Protein AF-A0A916ZZ33-F1 (afdb_monomer_lite)

Structure (mmCIF, N/CA/C/O backbone):
data_AF-A0A916ZZ33-F1
#
_entry.id   AF-A0A916ZZ33-F1
#
loop_
_atom_site.group_PDB
_atom_site.id
_atom_site.type_symbol
_atom_site.label_atom_id
_atom_site.label_alt_id
_atom_site.label_comp_id
_atom_site.label_asym_id
_atom_site.label_entity_id
_atom_site.label_seq_id
_atom_site.pdbx_PDB_ins_code
_atom_site.Cartn_x
_atom_site.Cartn_y
_atom_site.Cartn_z
_atom_site.occupancy
_atom_site.B_iso_or_equiv
_atom_site.auth_seq_id
_atom_site.auth_comp_id
_atom_site.auth_asym_id
_atom_site.auth_atom_id
_atom_site.pdbx_PDB_model_num
ATOM 1 N N . MET A 1 1 ? 15.320 -28.538 -54.176 1.00 55.09 1 MET A N 1
ATOM 2 C CA . MET A 1 1 ? 15.934 -27.233 -53.854 1.00 55.09 1 MET A CA 1
ATOM 3 C C . MET A 1 1 ? 14.905 -26.160 -54.181 1.00 55.09 1 MET A C 1
ATOM 5 O O . MET A 1 1 ? 14.539 -26.065 -55.342 1.00 55.09 1 MET A O 1
ATOM 9 N N . GLY A 1 2 ? 14.361 -25.465 -53.175 1.00 51.16 2 GLY A N 1
ATOM 10 C CA . GLY A 1 2 ? 13.319 -24.441 -53.360 1.00 51.16 2 GLY A CA 1
ATOM 11 C C . GLY A 1 2 ? 12.362 -24.317 -52.167 1.00 51.16 2 GLY A C 1
ATOM 12 O O . GLY A 1 2 ? 11.284 -24.888 -52.209 1.00 51.16 2 GLY A O 1
ATOM 13 N N . MET A 1 3 ? 12.843 -23.655 -51.105 1.00 52.31 3 MET A N 1
ATOM 14 C CA . MET A 1 3 ? 12.169 -22.798 -50.097 1.00 52.31 3 MET A CA 1
ATOM 15 C C . MET A 1 3 ? 10.644 -22.992 -49.882 1.00 52.31 3 MET A C 1
ATOM 17 O O . MET A 1 3 ? 9.862 -22.784 -50.799 1.00 52.31 3 MET A O 1
ATOM 21 N N . ALA A 1 4 ? 10.144 -23.440 -48.716 1.00 56.00 4 ALA A N 1
ATOM 22 C CA . ALA A 1 4 ? 9.983 -22.680 -47.452 1.00 56.00 4 ALA A CA 1
ATOM 23 C C . ALA A 1 4 ? 9.453 -21.241 -47.672 1.00 56.00 4 ALA A C 1
ATOM 25 O O . ALA A 1 4 ? 10.066 -20.486 -48.408 1.00 56.00 4 ALA A O 1
ATOM 26 N N . GLY A 1 5 ? 8.373 -20.738 -47.075 1.00 52.31 5 GLY A N 1
ATOM 27 C CA . GLY A 1 5 ? 7.446 -21.230 -46.065 1.00 52.31 5 GLY A CA 1
ATOM 28 C C . GLY A 1 5 ? 6.196 -20.332 -46.054 1.00 52.31 5 GLY A C 1
ATOM 29 O O . GLY A 1 5 ? 6.174 -19.264 -46.664 1.00 52.31 5 GLY A O 1
ATOM 30 N N . HIS A 1 6 ? 5.140 -20.806 -45.396 1.00 60.19 6 HIS A N 1
ATOM 31 C CA . HIS A 1 6 ? 3.904 -20.060 -45.145 1.00 60.19 6 HIS A CA 1
ATOM 32 C C . HIS A 1 6 ? 4.176 -18.740 -44.393 1.00 60.19 6 HIS A C 1
ATOM 34 O O . HIS A 1 6 ? 5.046 -18.726 -43.520 1.00 60.19 6 HIS A O 1
ATOM 40 N N . PRO A 1 7 ? 3.410 -17.659 -44.638 1.00 55.53 7 PRO A N 1
ATOM 41 C CA . PR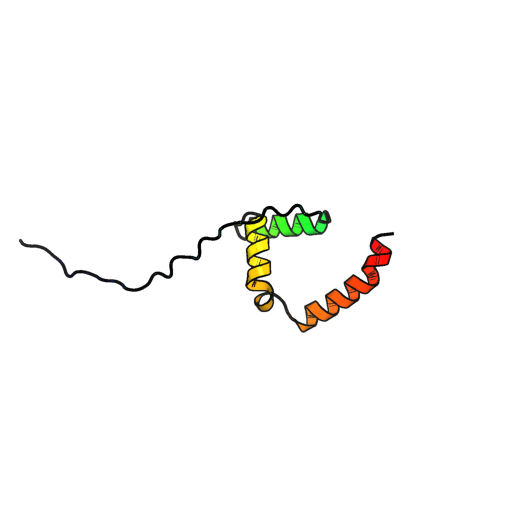O A 1 7 ? 3.402 -16.508 -43.744 1.00 55.53 7 PRO A CA 1
ATOM 42 C C . PRO A 1 7 ? 2.702 -16.891 -42.429 1.00 55.53 7 PRO A C 1
ATOM 44 O O . PRO A 1 7 ? 1.475 -16.929 -42.344 1.00 55.53 7 PRO A O 1
ATOM 47 N N . ASP A 1 8 ? 3.496 -17.200 -41.403 1.00 57.19 8 ASP A N 1
ATOM 48 C CA . ASP A 1 8 ? 3.032 -17.349 -40.021 1.00 57.19 8 ASP A CA 1
ATOM 49 C C . ASP A 1 8 ? 2.581 -15.973 -39.506 1.00 57.19 8 ASP A C 1
ATOM 51 O O . ASP A 1 8 ? 3.382 -15.147 -39.068 1.00 57.19 8 ASP A O 1
ATOM 55 N N . THR A 1 9 ? 1.284 -15.695 -39.628 1.00 61.69 9 THR A N 1
ATOM 56 C CA . THR A 1 9 ? 0.657 -14.517 -39.024 1.00 61.69 9 THR A CA 1
ATOM 57 C C . THR A 1 9 ? 0.130 -14.948 -37.661 1.00 61.69 9 THR A C 1
ATOM 59 O O . THR A 1 9 ? -1.019 -15.370 -37.545 1.00 61.69 9 THR A O 1
ATOM 62 N N . ARG A 1 10 ? 0.972 -14.899 -36.622 1.00 61.12 10 ARG A N 1
ATOM 63 C CA . ARG A 1 10 ? 0.507 -15.151 -35.249 1.00 61.12 10 ARG A CA 1
ATOM 64 C C . ARG A 1 10 ? -0.249 -13.931 -34.722 1.00 61.12 10 ARG A C 1
ATOM 66 O O . ARG A 1 10 ? 0.330 -12.843 -34.698 1.00 61.12 10 ARG A O 1
ATOM 73 N N . PRO A 1 11 ? -1.504 -14.077 -34.268 1.00 62.59 11 PRO A N 1
ATOM 74 C CA . PRO A 1 11 ? -2.191 -13.0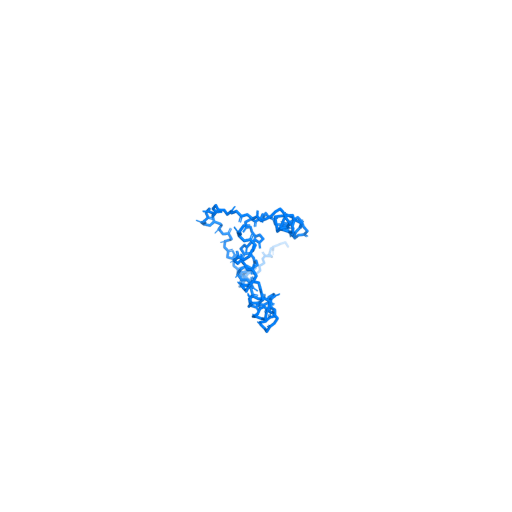33 -33.530 1.00 62.59 11 PRO A CA 1
ATOM 75 C C . PRO A 1 11 ? -1.766 -13.085 -32.054 1.00 62.59 11 PRO A C 1
ATOM 77 O O . PRO A 1 11 ? -1.620 -14.163 -31.487 1.00 62.59 11 PRO A O 1
ATOM 80 N N . GLY A 1 12 ? -1.626 -11.922 -31.419 1.00 60.03 12 GLY A N 1
ATOM 81 C CA . GLY A 1 12 ? -1.692 -11.810 -29.959 1.00 60.03 12 GLY A CA 1
ATOM 82 C C . GLY A 1 12 ? -0.382 -12.032 -29.201 1.00 60.03 12 GLY A C 1
ATOM 83 O O . GLY A 1 12 ? -0.077 -13.124 -28.739 1.00 60.03 12 GLY A O 1
ATOM 84 N N . GLY A 1 13 ? 0.328 -10.939 -28.947 1.00 50.53 13 GLY A N 1
ATOM 85 C CA . GLY A 1 13 ? 0.944 -10.734 -27.643 1.00 50.53 13 GLY A CA 1
ATOM 86 C C . GLY A 1 13 ? 0.363 -9.434 -27.124 1.00 50.53 13 GLY A C 1
ATOM 87 O O . GLY A 1 13 ? 0.648 -8.385 -27.700 1.00 50.53 13 GLY A O 1
ATOM 88 N N . GLU A 1 14 ? -0.512 -9.490 -26.122 1.00 58.41 14 GLU A N 1
ATOM 89 C CA . GLU A 1 14 ? -0.895 -8.303 -25.363 1.00 58.41 14 GLU A CA 1
ATOM 90 C C . GLU A 1 14 ? 0.399 -7.629 -24.926 1.00 58.41 14 GLU A C 1
ATOM 92 O O . GLU A 1 14 ? 1.155 -8.162 -24.116 1.00 58.41 14 GLU A O 1
ATOM 97 N N . MET A 1 15 ? 0.722 -6.510 -25.568 1.00 50.25 15 MET A N 1
ATOM 98 C CA . MET A 1 15 ? 1.959 -5.809 -25.293 1.00 50.25 15 MET A CA 1
ATOM 99 C C . MET A 1 15 ? 1.893 -5.406 -23.819 1.00 50.25 15 MET A C 1
ATOM 101 O O . MET A 1 15 ? 0.943 -4.696 -23.463 1.00 50.25 15 MET A O 1
ATOM 105 N N . PRO A 1 16 ? 2.823 -5.879 -22.962 1.00 59.97 16 PRO A N 1
ATOM 106 C CA . PRO A 1 16 ? 2.762 -5.608 -21.536 1.00 59.97 16 PRO A CA 1
ATOM 107 C C . PRO A 1 16 ? 2.585 -4.109 -21.360 1.00 59.97 16 PRO A C 1
ATOM 109 O O . PRO A 1 16 ? 3.357 -3.326 -21.930 1.00 59.97 16 PRO A O 1
ATOM 112 N N . LYS A 1 17 ? 1.510 -3.702 -20.669 1.00 60.41 17 LYS A N 1
ATOM 113 C CA . LYS A 1 17 ? 1.236 -2.284 -20.426 1.00 60.41 17 LYS A CA 1
ATOM 114 C C . LYS A 1 17 ? 2.530 -1.684 -19.904 1.00 60.41 17 LYS A C 1
ATOM 116 O O . LYS A 1 17 ? 3.085 -2.188 -18.933 1.00 60.41 17 LYS A O 1
ATOM 121 N N . ARG A 1 18 ? 3.049 -0.665 -20.598 1.00 59.56 18 ARG A N 1
ATOM 122 C CA . ARG A 1 18 ? 4.305 -0.020 -20.208 1.00 59.56 18 ARG A CA 1
ATOM 123 C C . ARG A 1 18 ? 4.167 0.407 -18.757 1.00 59.56 18 ARG A C 1
ATOM 125 O O . ARG A 1 18 ? 3.420 1.342 -18.469 1.00 59.56 18 ARG A O 1
ATOM 132 N N . PHE A 1 19 ? 4.890 -0.278 -17.882 1.00 66.31 19 PHE A N 1
ATOM 133 C CA . PHE A 1 19 ? 4.950 0.045 -16.474 1.00 66.31 19 PHE A CA 1
ATOM 134 C C . PHE A 1 19 ? 5.755 1.332 -16.334 1.00 66.31 19 PHE A C 1
ATOM 136 O O . PHE A 1 19 ? 6.982 1.347 -16.264 1.00 66.31 19 PHE A O 1
ATOM 143 N N . ARG A 1 20 ? 5.054 2.457 -16.478 1.00 74.12 20 ARG A N 1
ATOM 144 C CA . ARG A 1 20 ? 5.654 3.782 -16.447 1.00 74.12 20 ARG A CA 1
ATOM 145 C C . A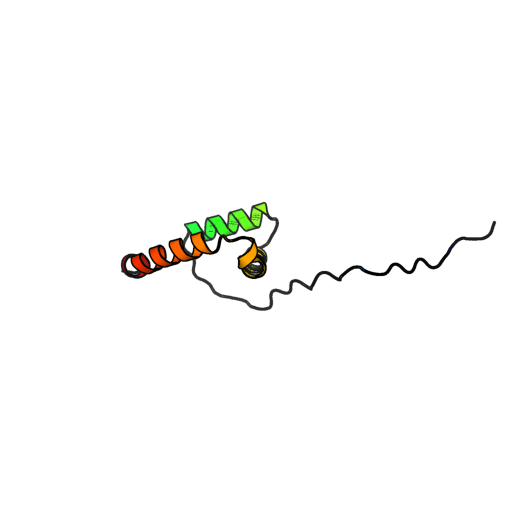RG A 1 20 ? 5.376 4.378 -15.084 1.00 74.12 20 ARG A C 1
ATOM 147 O O . ARG A 1 20 ? 4.269 4.847 -14.829 1.00 74.12 20 ARG A O 1
ATOM 154 N N . LEU A 1 21 ? 6.408 4.439 -14.252 1.00 75.44 21 LEU A N 1
ATOM 155 C CA . LEU A 1 21 ? 6.384 5.231 -13.029 1.00 75.44 21 LEU A CA 1
ATOM 156 C C . LEU A 1 21 ? 6.242 6.712 -13.413 1.00 75.44 21 LEU A C 1
ATOM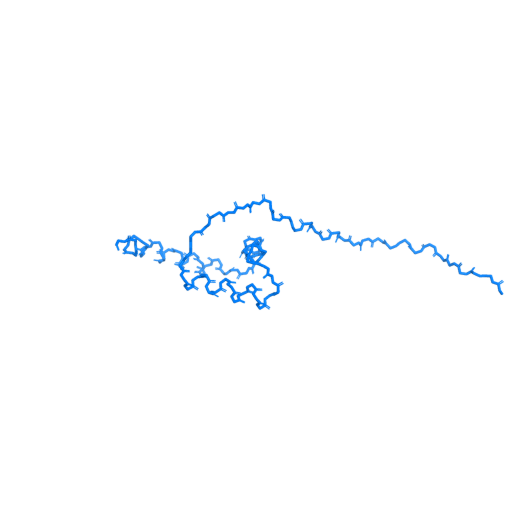 158 O O . LEU A 1 21 ? 7.193 7.372 -13.826 1.00 75.44 21 LEU A O 1
ATOM 162 N N . THR A 1 22 ? 5.013 7.226 -13.365 1.00 76.31 22 THR A N 1
ATOM 163 C CA . THR A 1 22 ? 4.680 8.590 -13.824 1.00 76.31 22 THR A CA 1
ATOM 164 C C . THR A 1 22 ? 4.668 9.622 -12.705 1.00 76.31 22 THR A C 1
ATOM 166 O O . THR A 1 22 ? 4.581 10.821 -12.972 1.00 76.31 22 THR A O 1
ATOM 169 N N . ARG A 1 23 ? 4.752 9.180 -11.449 1.00 75.56 23 ARG A N 1
ATOM 170 C CA . ARG A 1 23 ? 4.662 10.037 -10.270 1.00 75.56 23 ARG A CA 1
ATOM 171 C C . ARG A 1 23 ? 5.855 9.779 -9.366 1.00 75.56 23 ARG A C 1
ATOM 173 O O . ARG A 1 23 ? 6.092 8.651 -8.952 1.00 75.56 23 ARG A O 1
ATOM 180 N N . ARG A 1 24 ? 6.593 10.842 -9.042 1.00 78.00 24 ARG A N 1
ATOM 181 C CA . ARG A 1 24 ? 7.518 10.832 -7.906 1.00 78.00 24 ARG A CA 1
ATOM 182 C C . ARG A 1 24 ? 6.731 11.241 -6.668 1.00 78.00 24 ARG A C 1
ATOM 184 O O . ARG A 1 24 ? 6.159 12.327 -6.649 1.00 78.00 24 ARG A O 1
ATOM 191 N N . PHE A 1 25 ? 6.679 10.360 -5.678 1.00 77.75 25 PHE A N 1
ATOM 192 C CA . PHE A 1 25 ? 5.899 10.539 -4.459 1.00 77.75 25 PHE A CA 1
ATOM 193 C C . PHE A 1 25 ? 6.851 10.622 -3.256 1.00 77.75 25 PHE A C 1
ATOM 195 O O . PHE A 1 25 ? 7.408 9.596 -2.865 1.00 77.75 25 PHE A O 1
ATOM 202 N N . PRO A 1 26 ? 7.110 11.822 -2.701 1.00 78.75 26 PRO A N 1
ATOM 203 C CA . PRO A 1 26 ? 7.889 11.938 -1.475 1.00 78.75 26 PRO A CA 1
ATOM 204 C C . PRO A 1 26 ? 7.051 11.409 -0.305 1.00 78.75 26 PRO A C 1
ATOM 206 O O . PRO A 1 26 ? 5.995 11.959 0.000 1.00 78.75 26 PRO A O 1
ATOM 209 N N . VAL A 1 27 ? 7.517 10.336 0.338 1.00 85.81 27 VAL A N 1
ATOM 210 C CA . VAL A 1 27 ? 6.811 9.665 1.438 1.00 85.81 27 VAL A CA 1
ATOM 211 C C . VAL A 1 27 ? 7.719 9.511 2.652 1.00 85.81 27 VAL A C 1
ATOM 213 O O . VAL A 1 27 ? 8.905 9.216 2.515 1.00 85.81 27 VAL A O 1
ATOM 216 N N . ALA A 1 28 ? 7.153 9.700 3.844 1.00 88.88 28 ALA A N 1
ATOM 217 C CA . ALA A 1 28 ? 7.784 9.338 5.107 1.00 88.88 28 ALA A CA 1
ATOM 218 C C . ALA A 1 28 ? 7.219 7.993 5.586 1.00 88.88 28 ALA A C 1
ATOM 220 O O . ALA A 1 28 ? 6.009 7.772 5.539 1.00 88.88 28 ALA A O 1
ATOM 221 N N . MET A 1 29 ? 8.092 7.094 6.041 1.00 91.94 29 MET A N 1
ATOM 222 C CA . MET A 1 29 ? 7.734 5.755 6.518 1.00 91.94 29 MET A CA 1
ATOM 223 C C . MET A 1 29 ? 8.427 5.491 7.854 1.00 91.94 29 MET A C 1
ATOM 225 O O . MET A 1 29 ? 9.508 6.024 8.102 1.00 91.94 29 MET A O 1
ATOM 229 N N . THR A 1 30 ? 7.839 4.650 8.707 1.00 93.62 30 THR A N 1
ATOM 230 C CA . THR A 1 30 ? 8.575 4.119 9.862 1.00 93.62 30 THR A CA 1
ATOM 231 C C . THR A 1 30 ? 9.691 3.187 9.383 1.00 93.62 30 THR A C 1
ATOM 233 O O . THR A 1 30 ? 9.580 2.569 8.321 1.00 93.62 30 THR A O 1
ATOM 236 N N . GLU A 1 31 ? 10.749 3.047 10.180 1.00 96.12 31 GLU A N 1
ATOM 237 C CA . GLU A 1 31 ? 11.886 2.167 9.870 1.00 96.12 31 GLU A CA 1
ATOM 238 C C . GLU A 1 31 ? 11.435 0.718 9.604 1.00 96.12 31 GLU A C 1
ATOM 240 O O . GLU A 1 31 ? 11.844 0.105 8.618 1.00 96.12 31 GLU A O 1
ATOM 245 N N . ASP A 1 32 ? 10.530 0.178 10.426 1.00 95.50 32 ASP A N 1
ATOM 246 C CA . ASP A 1 32 ? 9.987 -1.173 10.243 1.00 95.50 32 ASP A CA 1
ATOM 247 C C . ASP A 1 32 ? 9.218 -1.337 8.928 1.00 95.50 32 ASP A C 1
ATOM 249 O 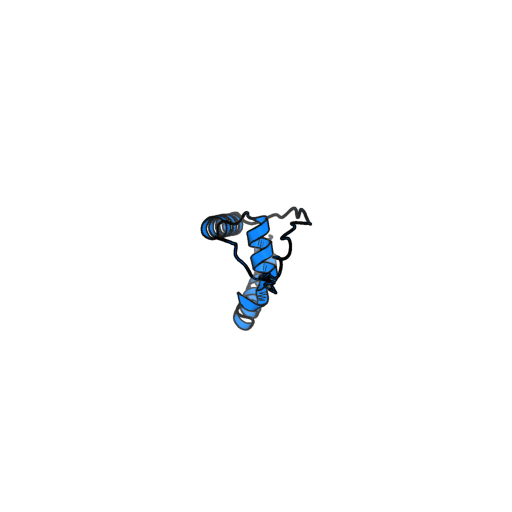O . ASP A 1 32 ? 9.362 -2.352 8.238 1.00 95.50 32 ASP A O 1
ATOM 253 N N . ALA A 1 33 ? 8.401 -0.344 8.560 1.00 94.12 33 ALA A N 1
ATOM 254 C CA . ALA A 1 33 ? 7.667 -0.367 7.300 1.00 94.12 33 ALA A CA 1
ATOM 255 C C . ALA A 1 33 ? 8.629 -0.299 6.106 1.00 94.12 33 ALA A C 1
ATOM 257 O O . ALA A 1 33 ? 8.484 -1.069 5.155 1.00 94.12 33 ALA A O 1
ATOM 258 N N . TYR A 1 34 ? 9.653 0.554 6.187 1.00 94.75 34 TYR A N 1
ATOM 259 C CA . TYR A 1 34 ? 10.668 0.677 5.147 1.00 94.75 34 TYR A CA 1
ATOM 260 C C . TYR A 1 34 ? 11.488 -0.612 4.975 1.00 94.75 34 TYR A C 1
ATOM 262 O O . TYR A 1 34 ? 11.676 -1.078 3.852 1.00 94.75 34 TYR A O 1
ATOM 270 N N . ARG A 1 35 ? 11.902 -1.265 6.069 1.00 96.12 35 ARG A N 1
ATOM 271 C CA . ARG A 1 35 ? 12.606 -2.561 6.008 1.00 96.12 35 ARG A CA 1
ATOM 272 C C . ARG A 1 35 ? 11.772 -3.651 5.344 1.00 96.12 35 ARG A C 1
ATOM 274 O O . ARG A 1 35 ? 12.312 -4.442 4.570 1.00 96.12 35 ARG A O 1
ATOM 281 N N . ARG A 1 36 ? 10.468 -3.701 5.633 1.00 96.06 36 ARG A N 1
ATOM 282 C CA . ARG A 1 36 ? 9.546 -4.645 4.983 1.00 96.06 36 ARG A CA 1
ATOM 283 C C . ARG A 1 36 ? 9.408 -4.358 3.493 1.00 96.06 36 ARG A C 1
ATOM 285 O O . ARG A 1 36 ? 9.512 -5.298 2.712 1.00 96.06 36 ARG A O 1
ATOM 292 N N . LEU A 1 37 ? 9.259 -3.089 3.105 1.00 94.94 37 LEU A N 1
ATOM 293 C CA . LEU A 1 37 ? 9.232 -2.684 1.697 1.00 94.94 37 LEU A CA 1
ATOM 294 C C . LEU A 1 37 ? 10.513 -3.113 0.974 1.00 94.94 37 LEU A C 1
ATOM 296 O O . LEU A 1 37 ? 10.433 -3.780 -0.053 1.00 94.94 37 LEU A O 1
ATOM 300 N N . LYS A 1 38 ? 11.689 -2.803 1.536 1.00 94.81 38 LYS A N 1
ATOM 301 C CA . LYS A 1 38 ? 12.981 -3.192 0.949 1.00 94.81 38 LYS A CA 1
ATOM 302 C C . LYS A 1 38 ? 13.110 -4.698 0.772 1.00 94.81 38 LYS A C 1
ATOM 304 O O . LYS A 1 38 ? 13.581 -5.144 -0.272 1.00 94.81 38 LYS A O 1
ATOM 309 N N . ARG A 1 39 ? 12.700 -5.478 1.776 1.00 97.19 39 ARG A N 1
ATOM 310 C CA . ARG A 1 39 ? 12.735 -6.942 1.697 1.00 97.19 39 ARG A CA 1
ATOM 311 C C . ARG A 1 39 ? 11.820 -7.456 0.589 1.00 97.19 39 ARG A C 1
ATOM 313 O O . ARG A 1 39 ? 12.291 -8.194 -0.262 1.00 97.19 39 ARG A O 1
ATOM 320 N N . PHE A 1 40 ? 10.563 -7.016 0.572 1.00 95.81 40 PHE A N 1
ATOM 321 C CA . PHE A 1 40 ? 9.587 -7.422 -0.437 1.00 95.81 40 PHE A CA 1
ATOM 322 C C . PHE A 1 40 ? 10.050 -7.078 -1.859 1.00 95.81 40 PHE A C 1
ATOM 324 O O . PHE A 1 40 ? 10.014 -7.932 -2.741 1.00 95.81 40 PHE A O 1
ATOM 331 N N . ALA A 1 41 ? 10.552 -5.859 -2.067 1.00 94.94 41 ALA A N 1
ATOM 332 C CA . ALA A 1 41 ? 11.118 -5.419 -3.340 1.00 94.94 41 ALA A CA 1
ATOM 333 C C . ALA A 1 41 ? 12.289 -6.325 -3.776 1.00 94.94 41 ALA A C 1
ATOM 335 O O . ALA A 1 41 ? 12.294 -6.866 -4.878 1.00 94.94 41 ALA A O 1
ATOM 336 N N . THR A 1 42 ? 13.221 -6.610 -2.859 1.00 96.38 42 THR A N 1
ATOM 337 C CA . THR A 1 42 ? 14.377 -7.484 -3.132 1.00 96.38 42 THR A CA 1
ATOM 338 C C . THR A 1 42 ? 13.959 -8.915 -3.481 1.00 96.38 42 THR A C 1
ATOM 340 O O . THR A 1 42 ? 14.475 -9.489 -4.434 1.00 96.38 42 THR A O 1
ATOM 343 N N . GLU A 1 43 ? 13.026 -9.501 -2.728 1.00 96.62 43 GLU A N 1
ATOM 344 C CA . GLU A 1 43 ? 12.566 -10.883 -2.931 1.00 96.62 43 GLU A CA 1
ATOM 345 C C . GLU A 1 43 ? 11.752 -11.052 -4.223 1.00 96.62 43 GLU A C 1
ATOM 347 O O . GLU A 1 43 ? 11.777 -12.122 -4.826 1.00 96.62 43 GLU A O 1
ATOM 352 N N . SER A 1 44 ? 11.061 -9.998 -4.663 1.00 94.44 44 SER A N 1
ATOM 353 C CA . SER A 1 44 ? 10.282 -9.984 -5.909 1.00 94.44 44 SER A CA 1
ATOM 354 C C . SER A 1 44 ? 11.085 -9.548 -7.140 1.00 94.44 44 SER A C 1
ATOM 356 O O . SER A 1 44 ? 10.587 -9.672 -8.257 1.00 94.44 44 SER A O 1
ATOM 358 N N . GLY A 1 45 ? 12.322 -9.072 -6.960 1.00 93.38 45 GLY A N 1
ATOM 359 C CA . GLY A 1 45 ? 13.151 -8.543 -8.047 1.00 93.38 45 GLY A CA 1
ATOM 360 C C . GLY A 1 45 ? 12.660 -7.200 -8.596 1.00 93.38 45 GLY A C 1
ATOM 361 O O . GLY A 1 45 ? 12.913 -6.900 -9.759 1.00 93.38 45 GLY A O 1
ATOM 362 N N . LEU A 1 46 ? 11.949 -6.429 -7.773 1.00 93.62 46 LEU A N 1
ATOM 363 C CA . LEU A 1 46 ? 11.370 -5.130 -8.107 1.00 93.62 46 LEU A CA 1
ATOM 364 C C . LEU A 1 46 ? 12.132 -3.999 -7.412 1.00 93.62 46 LEU A C 1
ATOM 366 O O . LEU A 1 46 ? 12.627 -4.168 -6.294 1.00 93.62 46 LEU A O 1
ATOM 370 N N . ASP A 1 47 ? 12.153 -2.816 -8.019 1.00 91.00 47 ASP A N 1
ATOM 371 C CA . ASP A 1 47 ? 12.497 -1.587 -7.299 1.00 91.00 47 ASP A CA 1
ATOM 372 C C . ASP A 1 47 ? 11.334 -1.159 -6.381 1.00 91.00 47 ASP A C 1
ATOM 374 O O . ASP A 1 47 ? 10.174 -1.532 -6.577 1.00 91.00 47 ASP A O 1
ATOM 378 N N . GLU A 1 48 ? 11.594 -0.331 -5.365 1.00 90.38 48 GLU A N 1
ATOM 379 C CA . GLU A 1 48 ? 10.585 0.016 -4.350 1.00 90.38 48 GLU A CA 1
ATOM 380 C C . GLU A 1 48 ? 9.343 0.691 -4.952 1.00 90.38 48 GLU A C 1
ATOM 382 O O . GLU A 1 48 ? 8.218 0.448 -4.511 1.00 90.38 48 GLU A O 1
ATOM 387 N N . GLY A 1 49 ? 9.535 1.529 -5.974 1.00 90.25 49 GLY A N 1
ATOM 388 C CA . GLY A 1 49 ? 8.435 2.178 -6.687 1.00 90.25 49 GLY A CA 1
ATOM 389 C C . GLY A 1 49 ? 7.573 1.189 -7.473 1.00 90.25 49 GLY A C 1
ATOM 390 O O . GLY A 1 49 ? 6.356 1.367 -7.561 1.00 90.25 49 GLY A O 1
ATOM 391 N N . GLU A 1 50 ? 8.187 0.136 -8.008 1.00 91.19 50 GLU A N 1
ATOM 392 C CA . GLU A 1 50 ? 7.484 -0.918 -8.733 1.00 91.19 50 GLU A CA 1
ATOM 393 C C . GLU A 1 50 ? 6.729 -1.829 -7.769 1.00 91.19 50 GLU A C 1
ATOM 395 O O . GLU A 1 50 ? 5.554 -2.108 -7.987 1.00 91.19 50 GLU A O 1
ATOM 400 N N . ALA A 1 51 ? 7.356 -2.191 -6.651 1.00 93.06 51 ALA A N 1
ATOM 401 C CA . ALA A 1 51 ? 6.738 -2.953 -5.575 1.00 93.06 51 ALA A CA 1
ATOM 402 C C . ALA A 1 51 ? 5.496 -2.250 -4.999 1.00 93.06 51 ALA A C 1
ATOM 404 O O . ALA A 1 51 ? 4.448 -2.875 -4.834 1.00 93.06 51 ALA A O 1
ATOM 405 N N . LEU A 1 52 ? 5.586 -0.941 -4.730 1.00 92.06 52 LEU A N 1
ATOM 406 C CA . LEU A 1 52 ? 4.438 -0.147 -4.283 1.00 92.06 52 LEU A CA 1
ATOM 407 C C . LEU A 1 52 ? 3.332 -0.122 -5.338 1.00 92.06 52 LEU A C 1
ATOM 409 O O . LEU A 1 52 ? 2.170 -0.355 -5.016 1.00 92.06 52 LEU A O 1
ATOM 413 N N . SER A 1 53 ? 3.689 0.135 -6.594 1.00 91.44 53 SER A N 1
ATOM 414 C CA . SER A 1 53 ? 2.713 0.191 -7.683 1.00 91.44 53 SER A CA 1
ATOM 415 C C . SER A 1 53 ? 2.026 -1.167 -7.877 1.00 91.44 53 SER A C 1
ATOM 417 O O . SER A 1 53 ? 0.806 -1.208 -7.957 1.00 91.44 53 SER A O 1
ATOM 419 N N . PHE A 1 54 ? 2.761 -2.282 -7.821 1.00 91.94 54 PHE A N 1
ATOM 420 C CA . PHE A 1 54 ? 2.190 -3.630 -7.861 1.00 91.94 54 PHE A CA 1
ATOM 421 C C . PHE A 1 54 ? 1.193 -3.874 -6.720 1.00 91.94 54 PHE A C 1
ATOM 423 O O . PHE A 1 54 ? 0.076 -4.323 -6.976 1.00 91.94 54 PHE A O 1
ATOM 430 N N . LEU A 1 55 ? 1.571 -3.565 -5.474 1.00 92.19 55 LEU A N 1
ATOM 431 C CA . LEU A 1 55 ? 0.702 -3.777 -4.312 1.00 92.19 55 LEU A CA 1
ATOM 432 C C . LEU A 1 55 ? -0.598 -2.979 -4.419 1.00 92.19 55 LEU A C 1
ATOM 434 O O . LEU A 1 55 ? -1.663 -3.515 -4.133 1.00 92.19 55 LEU A O 1
ATOM 438 N N . PHE A 1 56 ? -0.521 -1.715 -4.838 1.00 90.62 56 PHE A N 1
ATOM 439 C CA . PHE A 1 56 ? -1.701 -0.858 -4.943 1.00 90.62 56 PHE A CA 1
ATOM 440 C C . PHE A 1 56 ? -2.548 -1.136 -6.189 1.00 90.62 56 PHE A C 1
ATOM 442 O O . PHE A 1 56 ? -3.764 -0.992 -6.124 1.00 90.62 56 PHE A O 1
ATOM 449 N N . GLU A 1 57 ? -1.953 -1.573 -7.300 1.00 90.75 57 GLU A N 1
ATOM 450 C CA . GLU A 1 57 ? -2.705 -1.989 -8.492 1.00 90.75 57 GLU A CA 1
ATOM 451 C C . GLU A 1 57 ? -3.441 -3.322 -8.291 1.00 90.75 57 GLU A C 1
ATOM 453 O O . GLU A 1 57 ? -4.457 -3.556 -8.940 1.00 90.75 57 GLU A O 1
ATOM 458 N N . ASN A 1 58 ? -2.959 -4.180 -7.385 1.00 91.44 58 ASN A N 1
ATOM 459 C CA . ASN A 1 58 ? -3.537 -5.502 -7.111 1.00 91.44 58 ASN A CA 1
ATOM 460 C C . ASN A 1 58 ? -4.162 -5.607 -5.711 1.00 91.44 58 ASN A C 1
ATOM 462 O O . ASN A 1 58 ? -4.398 -6.714 -5.227 1.00 91.44 58 ASN A O 1
ATOM 466 N N . PHE A 1 59 ? -4.416 -4.474 -5.053 1.00 90.56 59 PHE A N 1
ATOM 467 C CA . PHE A 1 59 ? -4.730 -4.409 -3.626 1.00 90.56 59 PHE A CA 1
ATOM 468 C C . PHE A 1 59 ? -5.909 -5.299 -3.215 1.00 90.56 59 PHE A C 1
ATOM 470 O O . PHE A 1 59 ? -5.771 -6.095 -2.287 1.00 90.56 59 PHE A O 1
ATOM 477 N N . ASP A 1 60 ? -7.020 -5.235 -3.950 1.00 87.44 60 ASP A N 1
ATOM 478 C CA . ASP A 1 60 ? -8.223 -6.032 -3.667 1.00 87.44 60 ASP A CA 1
ATOM 479 C C . ASP A 1 60 ? -7.984 -7.541 -3.827 1.00 87.44 60 ASP A C 1
ATOM 481 O O . ASP A 1 60 ? -8.646 -8.355 -3.195 1.00 87.44 60 ASP A O 1
ATOM 485 N N . SER A 1 61 ? -7.014 -7.934 -4.658 1.00 88.50 61 SER A N 1
ATOM 486 C CA . SER A 1 61 ? -6.688 -9.342 -4.892 1.00 88.50 61 SER A CA 1
ATOM 487 C C . SER A 1 61 ? -5.676 -9.902 -3.894 1.00 88.50 61 SER A C 1
ATOM 489 O O . SER A 1 61 ? -5.639 -11.117 -3.700 1.00 88.50 61 SER A O 1
ATOM 491 N N . VAL A 1 62 ? -4.813 -9.064 -3.314 1.00 88.62 62 VAL A N 1
ATOM 492 C CA . VAL A 1 62 ? -3.768 -9.498 -2.365 1.00 88.62 62 VAL A CA 1
ATOM 493 C C . VAL A 1 62 ? -4.178 -9.319 -0.905 1.00 88.62 62 VAL A C 1
ATOM 495 O O . VAL A 1 62 ? -3.477 -9.798 -0.012 1.00 88.62 62 VAL A O 1
ATOM 498 N N . THR A 1 63 ? -5.295 -8.637 -0.654 1.00 89.94 63 THR A N 1
ATOM 499 C CA . THR A 1 63 ? -5.755 -8.298 0.693 1.00 89.94 63 THR A CA 1
ATOM 500 C C . THR A 1 63 ? -7.102 -8.949 0.991 1.00 89.94 63 THR A C 1
ATOM 502 O O . THR A 1 63 ? -7.977 -9.007 0.138 1.00 89.94 63 THR A O 1
ATOM 505 N N . ASP A 1 64 ? -7.279 -9.419 2.225 1.00 89.88 64 ASP A N 1
ATOM 506 C CA . ASP A 1 64 ? -8.576 -9.857 2.749 1.00 89.88 64 ASP A CA 1
ATOM 507 C C . ASP A 1 64 ? -9.367 -8.630 3.243 1.00 89.88 64 ASP A C 1
ATOM 509 O O . ASP A 1 64 ? -8.898 -7.912 4.133 1.00 89.88 64 ASP A O 1
ATOM 513 N N . GLU A 1 65 ? -10.532 -8.363 2.642 1.00 87.19 65 GLU A N 1
ATOM 514 C CA . GLU A 1 65 ? -11.325 -7.141 2.865 1.00 87.19 65 GLU A CA 1
ATOM 515 C C . GLU A 1 65 ? -11.802 -6.994 4.323 1.00 87.19 65 GLU A C 1
ATOM 517 O O . GLU A 1 65 ? -11.692 -5.913 4.920 1.00 87.19 65 GLU A O 1
ATOM 522 N N . ASP A 1 66 ? -12.274 -8.086 4.927 1.00 89.94 66 ASP A N 1
ATOM 523 C CA . ASP A 1 66 ? -12.765 -8.111 6.307 1.00 89.94 66 ASP A CA 1
ATOM 524 C C . ASP A 1 66 ? -11.609 -7.894 7.295 1.00 89.94 66 ASP A C 1
ATOM 526 O O . ASP A 1 66 ? -11.677 -7.044 8.196 1.00 89.94 66 ASP A O 1
ATOM 530 N N . ASN A 1 67 ? -10.494 -8.605 7.091 1.00 91.88 67 ASN A N 1
ATOM 531 C CA . ASN A 1 67 ? -9.304 -8.471 7.925 1.00 91.88 67 ASN A CA 1
ATOM 532 C C . ASN A 1 67 ? -8.710 -7.063 7.844 1.00 91.88 67 ASN A C 1
ATOM 534 O O . ASN A 1 67 ? -8.354 -6.475 8.872 1.00 91.88 67 ASN A O 1
ATOM 538 N N . LEU A 1 68 ? -8.616 -6.517 6.630 1.00 91.62 68 LEU A N 1
ATOM 539 C CA . LEU A 1 68 ? -8.119 -5.171 6.387 1.00 91.62 68 LEU A CA 1
ATOM 540 C C . LEU A 1 68 ? -8.982 -4.140 7.106 1.00 91.62 68 LEU A C 1
ATOM 542 O O . LEU A 1 68 ? -8.449 -3.303 7.837 1.00 91.62 68 LEU A O 1
ATOM 546 N N . THR A 1 69 ? -10.303 -4.215 6.935 1.00 91.56 69 THR A N 1
ATOM 547 C CA . THR A 1 69 ? -11.245 -3.277 7.552 1.00 91.56 69 THR A CA 1
ATOM 548 C C . THR A 1 69 ? -11.124 -3.301 9.071 1.00 91.56 69 THR A C 1
ATOM 550 O O . THR A 1 69 ? -11.047 -2.248 9.714 1.00 91.56 69 THR A O 1
ATOM 553 N N . HIS A 1 70 ? -11.053 -4.497 9.660 1.00 94.31 70 HIS A N 1
ATOM 554 C CA . HIS A 1 70 ? -10.883 -4.654 11.100 1.00 94.31 70 HIS A CA 1
ATOM 555 C C . HIS A 1 70 ? -9.556 -4.053 11.592 1.00 94.31 70 HIS A C 1
ATOM 557 O O . HIS A 1 70 ? -9.547 -3.243 12.523 1.00 94.31 70 HIS A O 1
ATOM 563 N N . ARG A 1 71 ? -8.436 -4.384 10.935 1.00 92.88 71 ARG A N 1
ATOM 564 C CA . ARG A 1 71 ? -7.107 -3.867 11.295 1.00 92.88 71 ARG A CA 1
ATOM 565 C C . ARG A 1 71 ? -6.996 -2.356 11.135 1.00 92.88 71 ARG A C 1
ATOM 567 O O . ARG A 1 71 ? -6.387 -1.709 11.984 1.00 92.88 71 ARG A O 1
ATOM 574 N N . LEU A 1 72 ? -7.595 -1.789 10.090 1.00 93.81 72 LEU A N 1
ATOM 575 C CA . LEU A 1 72 ? -7.570 -0.350 9.843 1.00 93.81 72 LEU A CA 1
ATOM 576 C C . LEU A 1 72 ? -8.321 0.422 10.933 1.00 93.81 72 LEU A C 1
ATOM 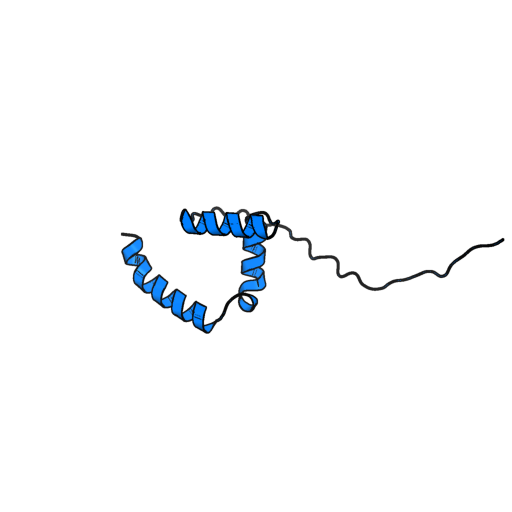578 O O . LEU A 1 72 ? -7.844 1.462 11.385 1.00 93.81 72 LEU A O 1
ATOM 582 N N . ARG A 1 73 ? -9.466 -0.096 11.399 1.00 94.19 73 ARG A N 1
ATOM 583 C CA . ARG A 1 73 ? -10.212 0.510 12.514 1.00 94.19 73 ARG A CA 1
ATOM 584 C C . ARG A 1 73 ? -9.381 0.551 13.795 1.00 94.19 73 ARG A C 1
ATOM 586 O O . ARG A 1 73 ? -9.278 1.617 14.397 1.00 94.19 73 ARG A O 1
ATOM 593 N N . LEU A 1 74 ? -8.763 -0.572 14.170 1.00 94.56 74 LEU A N 1
ATOM 594 C CA . LEU A 1 74 ? -7.888 -0.643 15.346 1.00 94.56 74 LEU A CA 1
ATOM 595 C C . LEU A 1 74 ? -6.695 0.309 15.216 1.00 94.56 74 LEU A C 1
ATOM 597 O O . LEU A 1 74 ? -6.411 1.085 16.126 1.00 94.56 74 LEU A O 1
ATOM 601 N N . PHE A 1 75 ? -6.044 0.316 14.053 1.00 93.12 75 PHE A N 1
ATOM 602 C CA . PHE A 1 75 ? -4.922 1.210 13.795 1.00 93.12 75 PHE A CA 1
ATOM 603 C C . PHE A 1 75 ? -5.314 2.685 13.945 1.00 93.12 75 PHE A C 1
ATOM 605 O O . PHE A 1 75 ? -4.619 3.433 14.628 1.00 93.12 75 PHE A O 1
ATOM 612 N N . ASN A 1 76 ? -6.444 3.100 13.366 1.00 92.75 76 ASN A N 1
ATOM 613 C CA . ASN A 1 76 ? -6.928 4.477 13.471 1.00 92.75 76 ASN A CA 1
ATOM 614 C C . ASN A 1 76 ? -7.270 4.871 14.912 1.00 92.75 76 ASN A C 1
ATOM 616 O O . ASN A 1 76 ? -7.006 6.009 15.291 1.00 92.75 76 ASN A O 1
ATOM 620 N N . SER A 1 77 ? -7.812 3.952 15.721 1.00 94.31 77 SER A N 1
ATOM 621 C CA . SER A 1 77 ? -8.095 4.244 17.134 1.00 94.31 77 SER A CA 1
ATOM 622 C C . SER A 1 77 ? -6.837 4.488 17.971 1.00 94.31 77 SER A C 1
ATOM 624 O O . SER A 1 77 ? -6.896 5.247 18.929 1.00 94.31 77 SER A O 1
ATOM 626 N N . GLU A 1 78 ? -5.700 3.900 17.593 1.00 93.62 78 GLU A N 1
ATOM 627 C CA . GLU A 1 78 ? -4.418 4.067 18.295 1.00 93.62 78 GLU A CA 1
ATOM 628 C C . GLU A 1 78 ? -3.531 5.164 17.681 1.00 93.62 78 GLU A C 1
ATOM 630 O O . GLU A 1 78 ? -2.492 5.518 18.239 1.00 93.62 78 GLU A O 1
ATOM 635 N N . LEU A 1 79 ? -3.892 5.682 16.504 1.00 90.50 79 LEU A N 1
ATOM 636 C CA . LEU A 1 79 ? -3.022 6.548 15.712 1.00 90.50 79 LEU A CA 1
ATOM 637 C C . LEU A 1 79 ? -2.716 7.876 16.413 1.00 90.50 79 LEU A C 1
ATOM 639 O O . LEU A 1 79 ? -1.583 8.347 16.355 1.00 90.50 79 LEU A O 1
ATOM 643 N N . GLU A 1 80 ? -3.710 8.476 17.063 1.00 88.12 80 GLU A N 1
ATOM 644 C CA . GLU A 1 80 ? -3.541 9.762 17.746 1.00 88.12 80 GLU A CA 1
ATOM 645 C C . GLU A 1 80 ? -2.647 9.640 18.989 1.00 88.12 80 GLU A C 1
ATOM 647 O O . GLU A 1 80 ? -1.805 10.508 19.212 1.00 88.12 80 GLU A O 1
ATOM 652 N N . ASP A 1 81 ? -2.735 8.533 19.732 1.00 90.81 81 ASP A N 1
ATOM 653 C CA . ASP A 1 81 ? -1.818 8.229 20.841 1.00 90.81 81 ASP A CA 1
ATOM 654 C C . ASP A 1 81 ? -0.375 8.030 20.357 1.00 90.81 81 ASP A C 1
ATOM 656 O O . ASP A 1 81 ? 0.567 8.475 21.005 1.00 90.81 81 ASP A O 1
ATOM 660 N N . ARG A 1 82 ? -0.179 7.416 19.183 1.00 86.94 82 ARG A N 1
ATOM 661 C CA . ARG A 1 82 ? 1.159 7.189 18.601 1.00 86.94 82 ARG A CA 1
ATOM 662 C C . ARG A 1 82 ? 1.815 8.446 18.026 1.00 86.94 82 ARG A C 1
ATOM 664 O O . ARG A 1 82 ? 3.022 8.437 17.799 1.00 86.94 82 ARG A O 1
ATOM 671 N N . LYS A 1 83 ? 1.036 9.486 17.717 1.00 84.88 83 LYS A N 1
ATOM 672 C CA . LYS A 1 83 ? 1.543 10.767 17.192 1.00 84.88 83 LYS A CA 1
ATOM 673 C C . LYS A 1 83 ? 1.972 11.743 18.291 1.00 84.88 83 LYS A C 1
ATOM 675 O O . LYS A 1 83 ? 2.564 12.768 17.955 1.00 84.88 83 LYS A O 1
ATOM 680 N N . ARG A 1 84 ? 1.604 11.474 19.546 1.00 69.62 84 ARG A N 1
ATOM 681 C CA . ARG A 1 84 ? 1.843 12.359 20.688 1.00 69.62 84 ARG A CA 1
ATOM 682 C C . ARG A 1 84 ? 3.257 12.227 21.247 1.00 69.62 84 ARG A C 1
ATOM 684 O O . ARG A 1 84 ? 3.800 11.103 21.247 1.00 69.62 84 ARG A O 1
#

Sequence (84 aa):
MGMAGHPDTRPGGEMPKRFRLTRRFPVAMTEDAYRRLKRFATESGLDEGEALSFLFENFDSVTDEDNLTHRLRLFNSELEDRKR

pLDDT: mean 82.73, std 14.86, range [50.25, 97.19]

Radius of gyration: 22.02 Å; chains: 1; bounding box: 29×40×75 Å

Organism: NCBI:txid1387277

Secondary structure (DSSP, 8-state):
--------------PPP-------------HHHHHHHHHHHHHHT--HHHHHHHHHHTHHHHS-HHHHHHHHHHHHHHHHHHT-

Foldseek 3Di:
DDDDDDPPPDDDDPPPDPPDPPDDDDDDDPPVVVVVLVVQCVVVVHDSSVSVVVCVVCVVVVDDPVVVVVVVVVCVVCVVVVVD